Protein AF-A0A0C3C4D8-F1 (afdb_monomer_lite)

Structure (mmCIF, N/CA/C/O backbone):
data_AF-A0A0C3C4D8-F1
#
_entry.id   AF-A0A0C3C4D8-F1
#
loop_
_atom_site.group_PDB
_atom_site.id
_atom_site.type_symbol
_atom_site.label_atom_id
_atom_site.label_alt_id
_atom_site.label_comp_id
_atom_site.label_asym_id
_atom_site.label_entity_id
_atom_site.label_seq_id
_atom_site.pdbx_PDB_ins_code
_atom_site.Cartn_x
_atom_site.Cartn_y
_atom_site.Cartn_z
_atom_site.occupancy
_atom_site.B_iso_or_equiv
_atom_site.auth_seq_id
_atom_site.auth_comp_id
_atom_site.auth_asym_id
_atom_site.auth_atom_id
_atom_site.pdbx_PDB_model_num
ATOM 1 N N . MET A 1 1 ? 13.334 -15.746 9.406 1.00 32.16 1 MET A N 1
ATOM 2 C CA . MET A 1 1 ? 13.433 -14.354 9.894 1.00 32.16 1 MET A CA 1
ATOM 3 C C . MET A 1 1 ? 12.018 -13.848 10.089 1.00 32.16 1 MET A C 1
ATOM 5 O O . MET A 1 1 ? 11.292 -13.749 9.112 1.00 32.16 1 MET A O 1
ATOM 9 N N . ALA A 1 2 ? 11.580 -13.679 11.336 1.00 31.17 2 ALA A N 1
ATOM 10 C CA . ALA A 1 2 ? 10.235 -13.201 11.633 1.00 31.17 2 ALA A CA 1
ATOM 11 C C . ALA A 1 2 ? 10.184 -11.693 11.362 1.00 31.17 2 ALA A C 1
ATOM 13 O O . ALA A 1 2 ? 10.871 -10.933 12.042 1.00 31.17 2 ALA A O 1
ATOM 14 N N . ALA A 1 3 ? 9.411 -11.272 10.360 1.00 38.50 3 ALA A N 1
ATOM 15 C CA . ALA A 1 3 ? 9.064 -9.871 10.187 1.00 38.50 3 ALA A CA 1
ATOM 16 C C . ALA A 1 3 ? 8.219 -9.460 11.398 1.00 38.50 3 ALA A C 1
ATOM 18 O O . ALA A 1 3 ? 7.050 -9.826 11.530 1.00 38.50 3 ALA A O 1
ATOM 19 N N . HIS A 1 4 ? 8.855 -8.774 12.343 1.00 41.28 4 HIS A N 1
ATOM 20 C CA . HIS A 1 4 ? 8.170 -8.078 13.416 1.00 41.28 4 HIS A CA 1
ATOM 21 C C . HIS A 1 4 ? 7.403 -6.939 12.736 1.00 41.28 4 HIS A C 1
ATOM 23 O O . HIS A 1 4 ? 7.983 -5.900 12.437 1.00 41.28 4 HIS A O 1
ATOM 29 N N . LEU A 1 5 ? 6.124 -7.156 12.422 1.00 48.12 5 LEU A N 1
ATOM 30 C CA . LEU A 1 5 ? 5.237 -6.118 11.899 1.00 48.12 5 LEU A CA 1
ATOM 31 C C . LEU A 1 5 ? 5.068 -5.048 12.988 1.00 48.12 5 LEU A C 1
ATOM 33 O O . LEU A 1 5 ? 4.132 -5.083 13.785 1.00 48.12 5 LEU A O 1
ATOM 37 N N . GLN A 1 6 ? 6.012 -4.110 13.081 1.00 52.41 6 GLN A N 1
ATOM 38 C CA . GLN A 1 6 ? 5.871 -2.903 13.888 1.00 52.41 6 GLN A CA 1
ATOM 39 C C . GLN A 1 6 ? 4.880 -1.976 13.174 1.00 52.41 6 GLN A C 1
ATOM 41 O O . GLN A 1 6 ? 5.259 -0.969 12.585 1.00 52.41 6 GLN A O 1
ATOM 46 N N . MET A 1 7 ? 3.588 -2.310 13.245 1.00 53.47 7 MET A N 1
ATOM 47 C CA . MET A 1 7 ? 2.466 -1.597 12.612 1.00 53.47 7 MET A CA 1
ATOM 48 C C . MET A 1 7 ? 2.236 -0.157 13.117 1.00 53.47 7 MET A C 1
ATOM 50 O O . MET A 1 7 ? 1.184 0.432 12.877 1.00 53.47 7 MET A O 1
ATOM 54 N N . ASN A 1 8 ? 3.202 0.433 13.824 1.00 64.50 8 ASN A N 1
ATOM 55 C CA . ASN A 1 8 ? 3.107 1.789 14.354 1.00 64.50 8 ASN A CA 1
ATOM 56 C C . ASN A 1 8 ? 4.305 2.683 14.001 1.00 64.50 8 ASN A C 1
ATOM 58 O O . ASN A 1 8 ? 4.414 3.788 14.531 1.00 64.50 8 ASN A O 1
ATOM 62 N N . GLN A 1 9 ? 5.190 2.230 13.109 1.00 84.38 9 GLN A N 1
ATOM 63 C CA . GLN A 1 9 ? 6.221 3.099 12.551 1.00 84.38 9 GLN A CA 1
ATOM 64 C C . GLN A 1 9 ? 5.626 3.980 11.442 1.00 84.38 9 GLN A C 1
ATOM 66 O O . GLN A 1 9 ? 4.726 3.534 10.722 1.00 84.38 9 GLN A O 1
ATOM 71 N N . PRO A 1 10 ? 6.070 5.242 11.320 1.00 91.31 10 PRO A N 1
ATOM 72 C CA . PRO A 1 10 ? 5.735 6.060 10.164 1.00 91.31 10 PRO A CA 1
ATOM 73 C C . PRO A 1 10 ? 6.240 5.389 8.885 1.00 91.31 10 PRO A C 1
ATOM 75 O O . PRO A 1 10 ? 7.278 4.724 8.899 1.00 91.31 10 PRO A O 1
ATOM 78 N N . LEU A 1 11 ? 5.516 5.589 7.783 1.00 94.38 11 LEU A N 1
ATOM 79 C CA . LEU A 1 11 ? 5.973 5.129 6.476 1.00 94.38 11 LEU A CA 1
ATOM 80 C C . LEU A 1 11 ? 7.375 5.694 6.175 1.00 94.38 11 LEU A C 1
ATOM 82 O O . LEU A 1 11 ? 7.584 6.902 6.336 1.00 94.38 11 LEU A O 1
ATOM 86 N N . PRO A 1 12 ? 8.339 4.857 5.747 1.00 95.62 12 PRO A N 1
ATOM 87 C CA . PRO A 1 12 ? 9.644 5.344 5.320 1.00 95.62 12 PRO A CA 1
ATOM 88 C C . PRO A 1 12 ? 9.529 6.194 4.042 1.00 95.62 12 PRO A C 1
ATOM 90 O O . PRO A 1 12 ? 8.507 6.133 3.349 1.00 95.62 12 PRO A O 1
ATOM 93 N N . PRO A 1 13 ? 10.577 6.962 3.685 1.00 96.69 13 PRO A N 1
ATOM 94 C CA . PRO A 1 13 ? 10.644 7.645 2.396 1.00 96.69 13 PRO A CA 1
ATOM 95 C C . PRO A 1 13 ? 10.401 6.680 1.233 1.00 96.69 13 PRO A C 1
ATOM 97 O O . PRO A 1 13 ? 10.777 5.510 1.314 1.00 96.69 13 PRO A O 1
ATOM 100 N N . ASN A 1 14 ? 9.786 7.180 0.158 1.00 97.50 14 ASN A N 1
ATOM 101 C CA . ASN A 1 14 ? 9.398 6.362 -0.988 1.00 97.50 14 ASN A CA 1
ATOM 102 C C . ASN A 1 14 ? 10.612 5.609 -1.573 1.00 97.50 14 ASN A C 1
ATOM 104 O O . ASN A 1 14 ? 11.533 6.259 -2.075 1.00 97.50 14 ASN A O 1
ATOM 108 N N . PRO A 1 15 ? 10.636 4.263 -1.514 1.00 96.56 15 PRO A N 1
ATOM 109 C CA . PRO A 1 15 ? 11.774 3.479 -1.985 1.00 96.56 15 PRO A CA 1
ATOM 110 C C . PRO A 1 15 ? 11.747 3.243 -3.503 1.00 96.56 15 PRO A C 1
ATOM 112 O O . PRO A 1 15 ? 12.710 2.717 -4.060 1.00 96.56 15 PRO A O 1
ATOM 115 N N . TYR A 1 16 ? 10.647 3.583 -4.179 1.00 97.06 16 TYR A N 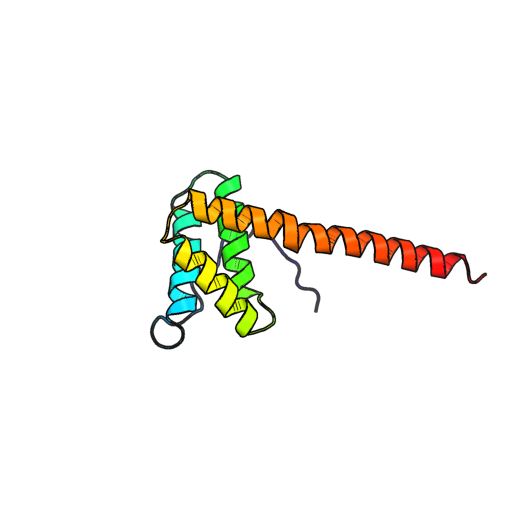1
ATOM 116 C CA . TYR A 1 16 ? 10.451 3.305 -5.596 1.00 97.06 16 TYR A CA 1
ATOM 117 C C . TYR A 1 16 ? 10.915 4.476 -6.460 1.00 97.06 16 TYR A C 1
ATOM 119 O O . TYR A 1 16 ? 10.721 5.644 -6.129 1.00 97.06 16 TYR A O 1
ATOM 127 N N . SER A 1 17 ? 11.510 4.164 -7.607 1.00 96.50 17 SER A N 1
ATOM 128 C CA . SER A 1 17 ? 11.947 5.168 -8.578 1.00 96.50 17 SER A CA 1
ATOM 129 C C . SER A 1 17 ? 10.778 5.645 -9.436 1.00 96.50 17 SER A C 1
ATOM 131 O O . SER A 1 17 ? 10.070 4.834 -10.035 1.00 96.50 17 SER A O 1
ATOM 133 N N . ALA A 1 18 ? 10.645 6.965 -9.575 1.00 95.81 18 ALA A N 1
ATOM 134 C CA . ALA A 1 18 ? 9.665 7.598 -10.457 1.00 95.81 18 ALA A CA 1
ATOM 135 C C . ALA A 1 18 ? 9.921 7.335 -11.957 1.00 95.81 18 ALA A C 1
ATOM 137 O O . ALA A 1 18 ? 9.084 7.667 -12.788 1.00 95.81 18 ALA A O 1
ATOM 138 N N . VAL A 1 19 ? 11.071 6.753 -12.322 1.00 95.06 19 VAL A N 1
ATOM 139 C CA . VAL A 1 19 ? 11.422 6.449 -13.719 1.00 95.06 19 VAL A CA 1
ATOM 140 C C . VAL A 1 19 ? 11.193 4.975 -14.042 1.00 95.06 19 VAL A C 1
ATOM 142 O O . VAL A 1 19 ? 10.631 4.652 -15.082 1.00 95.06 19 VAL A O 1
ATOM 145 N N . THR A 1 20 ? 11.625 4.068 -13.162 1.00 94.38 20 THR A N 1
ATOM 146 C CA . THR A 1 20 ? 11.590 2.619 -13.436 1.00 94.38 20 THR A CA 1
ATOM 147 C C . THR A 1 20 ? 10.357 1.927 -12.870 1.00 94.38 20 THR A C 1
ATOM 149 O O . THR A 1 20 ? 9.978 0.870 -13.361 1.00 94.38 20 THR A O 1
ATOM 152 N N . ASN A 1 21 ? 9.732 2.496 -11.836 1.00 93.88 21 ASN A N 1
ATOM 153 C CA . ASN A 1 21 ? 8.615 1.895 -11.107 1.00 93.88 21 ASN A CA 1
ATOM 154 C C . ASN A 1 21 ? 7.524 2.942 -10.855 1.00 93.88 21 ASN A C 1
ATOM 156 O O . ASN A 1 21 ? 7.076 3.111 -9.723 1.00 93.88 21 ASN A O 1
ATOM 160 N N . LEU A 1 22 ? 7.127 3.658 -11.911 1.00 96.62 22 LEU A N 1
ATOM 161 C CA . LEU A 1 22 ? 6.240 4.820 -11.826 1.00 96.62 22 LEU A CA 1
ATOM 162 C C . LEU A 1 22 ? 4.940 4.532 -11.058 1.00 96.62 22 LEU A C 1
ATOM 164 O O . LEU A 1 22 ? 4.560 5.308 -10.190 1.00 96.62 22 LEU A O 1
ATOM 168 N N . GLU A 1 23 ? 4.281 3.405 -11.327 1.00 97.06 23 GLU A N 1
ATOM 169 C CA . GLU A 1 23 ? 3.015 3.042 -10.671 1.00 97.06 23 GLU A CA 1
ATOM 170 C C . GLU A 1 23 ? 3.188 2.819 -9.166 1.00 97.06 23 GLU A C 1
ATOM 172 O O . GLU A 1 23 ? 2.441 3.374 -8.362 1.00 97.06 23 GLU A O 1
ATOM 177 N N . TRP A 1 24 ? 4.214 2.063 -8.767 1.00 98.19 24 TRP A N 1
ATOM 178 C CA . TRP A 1 24 ? 4.494 1.806 -7.352 1.00 98.19 24 TRP A CA 1
ATOM 179 C C . TRP A 1 24 ? 4.960 3.064 -6.635 1.00 98.19 24 TRP A C 1
ATOM 181 O O . TRP A 1 24 ? 4.572 3.302 -5.494 1.00 98.19 24 TRP A O 1
ATOM 191 N N . HIS A 1 25 ? 5.755 3.890 -7.318 1.00 98.44 25 HIS A N 1
ATOM 192 C CA . HIS A 1 25 ? 6.151 5.196 -6.822 1.00 98.44 25 HIS A CA 1
ATOM 193 C C . HIS A 1 25 ? 4.919 6.054 -6.535 1.00 98.44 25 HIS A C 1
ATOM 195 O O . HIS A 1 25 ? 4.772 6.532 -5.415 1.00 98.44 25 HIS A O 1
ATOM 201 N N . ASN A 1 26 ? 4.012 6.199 -7.499 1.00 98.25 26 ASN A N 1
ATOM 202 C CA . ASN A 1 26 ? 2.828 7.042 -7.355 1.00 98.25 26 ASN A CA 1
ATOM 203 C C . ASN A 1 26 ? 1.880 6.522 -6.268 1.00 98.25 26 ASN A C 1
ATOM 205 O O . ASN A 1 26 ? 1.444 7.299 -5.423 1.00 98.25 26 ASN A O 1
ATOM 209 N N . ALA A 1 27 ? 1.608 5.214 -6.238 1.00 98.56 27 ALA A N 1
ATOM 210 C CA . ALA A 1 27 ? 0.745 4.612 -5.224 1.00 98.56 27 ALA A CA 1
ATOM 211 C C . ALA A 1 27 ? 1.312 4.794 -3.807 1.00 98.56 27 ALA A C 1
ATOM 213 O O . ALA A 1 27 ? 0.588 5.153 -2.876 1.00 98.56 27 ALA A O 1
ATOM 214 N N . TYR A 1 28 ? 2.623 4.593 -3.642 1.00 98.44 28 TYR A N 1
ATOM 215 C CA . TYR A 1 28 ? 3.283 4.796 -2.358 1.00 98.44 28 TYR A CA 1
ATOM 216 C C . TYR A 1 28 ? 3.291 6.274 -1.944 1.00 98.44 28 TYR A C 1
ATOM 218 O O . TYR A 1 28 ? 3.039 6.583 -0.780 1.00 98.44 28 TYR A O 1
ATOM 226 N N . SER A 1 29 ? 3.514 7.195 -2.886 1.00 98.25 29 SER A N 1
ATOM 227 C CA . SER A 1 29 ? 3.411 8.636 -2.631 1.00 98.25 29 SER A CA 1
ATOM 228 C C . SER A 1 29 ? 2.000 9.028 -2.183 1.00 98.25 29 SER A C 1
ATOM 230 O O . SER A 1 29 ? 1.876 9.707 -1.172 1.00 98.25 29 SER A O 1
ATOM 232 N N . CYS A 1 30 ? 0.938 8.491 -2.802 1.00 98.06 30 CYS A N 1
ATOM 233 C CA . CYS A 1 30 ? -0.432 8.698 -2.314 1.00 98.06 30 CYS A CA 1
ATOM 234 C C . CYS A 1 30 ? -0.618 8.245 -0.857 1.00 98.06 30 CYS A C 1
ATOM 236 O O . CYS A 1 30 ? -1.334 8.891 -0.097 1.00 98.06 30 CYS A O 1
ATOM 238 N N . CYS A 1 31 ? 0.027 7.150 -0.444 1.00 97.88 31 CYS A N 1
ATOM 239 C CA . CYS A 1 31 ? -0.034 6.689 0.945 1.00 97.88 31 CYS A CA 1
ATOM 240 C C . CYS A 1 31 ? 0.725 7.624 1.901 1.00 97.88 31 CYS A C 1
ATOM 242 O O . CYS A 1 31 ? 0.272 7.842 3.025 1.00 97.88 31 CYS A O 1
ATOM 244 N N . LEU A 1 32 ? 1.863 8.181 1.470 1.00 97.75 32 LEU A N 1
ATOM 245 C CA . LEU A 1 32 ? 2.608 9.185 2.236 1.00 97.75 32 LEU A CA 1
ATOM 246 C C . LEU A 1 32 ? 1.800 10.470 2.406 1.00 97.75 32 LEU A C 1
ATOM 248 O O . LEU A 1 32 ? 1.689 10.965 3.526 1.00 97.75 32 LEU A O 1
ATOM 252 N N . ASP A 1 33 ? 1.216 10.977 1.323 1.00 97.25 33 ASP A N 1
ATOM 253 C CA . ASP A 1 33 ? 0.396 12.187 1.342 1.00 97.25 33 ASP A CA 1
ATOM 254 C C . ASP A 1 33 ? -0.808 11.983 2.266 1.00 97.25 33 ASP A C 1
ATOM 256 O O . ASP A 1 33 ? -1.000 12.745 3.212 1.00 97.25 33 ASP A O 1
ATOM 260 N N . PHE A 1 34 ? -1.517 10.857 2.122 1.00 95.81 34 PHE A N 1
ATOM 261 C CA . PHE A 1 34 ? -2.632 10.507 3.001 1.00 95.81 34 PHE A CA 1
ATOM 262 C C . PHE A 1 34 ? -2.226 10.406 4.483 1.00 95.81 34 PHE A C 1
ATOM 264 O O . PHE A 1 34 ? -2.992 10.809 5.357 1.00 95.81 34 PHE A O 1
ATOM 271 N N . GLN A 1 35 ? -1.020 9.911 4.793 1.00 95.81 35 GLN A N 1
ATOM 272 C CA . GLN A 1 35 ? -0.495 9.893 6.165 1.00 95.81 35 GLN A CA 1
ATOM 273 C C . GLN A 1 35 ? -0.209 11.309 6.692 1.00 95.81 35 GLN A C 1
ATOM 275 O O . GLN A 1 35 ? -0.434 11.574 7.871 1.00 95.81 35 GLN A O 1
ATOM 280 N N . ASN A 1 36 ? 0.334 12.188 5.849 1.00 95.00 36 ASN A N 1
ATOM 281 C CA . ASN A 1 36 ? 0.838 13.502 6.249 1.00 95.00 36 ASN A CA 1
ATOM 282 C C . ASN A 1 36 ? -0.256 14.578 6.299 1.00 95.00 36 ASN A C 1
ATOM 284 O O . ASN A 1 36 ? -0.135 15.538 7.058 1.00 95.00 36 ASN A O 1
ATOM 288 N N . GLU A 1 37 ? -1.319 14.423 5.514 1.00 94.00 37 GLU A N 1
ATOM 289 C CA . GLU A 1 37 ? -2.441 15.366 5.448 1.00 94.00 37 GLU A CA 1
ATOM 290 C C . GLU A 1 37 ? -3.437 15.208 6.605 1.00 94.00 37 GLU A C 1
ATOM 292 O O . GLU A 1 37 ? -4.284 16.075 6.824 1.00 94.00 37 GLU A O 1
ATOM 297 N N . THR A 1 38 ? -3.340 14.123 7.376 1.00 90.56 38 THR A N 1
ATOM 298 C CA . THR A 1 38 ? -4.265 13.825 8.471 1.00 90.56 38 THR A CA 1
ATOM 299 C C . THR A 1 38 ? -3.610 13.856 9.848 1.00 90.56 38 THR A C 1
ATOM 301 O O . THR A 1 38 ? -2.484 13.413 10.056 1.00 90.56 38 THR A O 1
ATOM 304 N N . THR A 1 39 ? -4.367 14.330 10.837 1.00 91.88 39 THR A N 1
ATOM 305 C CA . THR A 1 39 ? -4.028 14.241 12.266 1.00 91.88 39 THR A CA 1
ATOM 306 C C . THR A 1 39 ? -4.755 13.094 12.971 1.00 91.88 39 THR A C 1
ATOM 308 O O . THR A 1 39 ? -4.476 12.794 14.134 1.00 91.88 39 THR A O 1
ATOM 311 N N . SER A 1 40 ? -5.690 12.426 12.286 1.00 94.25 40 SER A N 1
ATOM 312 C CA . SER A 1 40 ? -6.450 11.314 12.847 1.00 94.25 40 SER A CA 1
ATOM 313 C C . SER A 1 40 ? -5.574 10.073 12.929 1.00 94.25 40 SER A C 1
ATOM 315 O O . SER A 1 40 ? -5.188 9.504 11.910 1.00 94.25 40 SER A O 1
ATOM 317 N N . VAL A 1 41 ? -5.326 9.588 14.149 1.00 92.31 41 VAL A N 1
ATOM 318 C CA . VAL A 1 41 ? -4.556 8.354 14.393 1.00 92.31 41 VAL A CA 1
ATOM 319 C C . VAL A 1 41 ? -5.105 7.188 13.569 1.00 92.31 41 VAL A C 1
ATOM 321 O O . VAL A 1 41 ? -4.345 6.418 12.992 1.00 92.31 41 VAL A O 1
ATOM 324 N N . ALA A 1 42 ? -6.429 7.089 13.451 1.00 92.19 42 ALA A N 1
ATOM 325 C CA . ALA A 1 42 ? -7.074 6.027 12.695 1.00 92.19 42 ALA A CA 1
ATOM 326 C C . ALA A 1 42 ? -6.815 6.127 11.178 1.00 92.19 42 ALA A C 1
ATOM 328 O O . ALA A 1 42 ? -6.698 5.088 10.523 1.00 92.19 42 ALA A O 1
ATOM 329 N N . GLN A 1 43 ? -6.720 7.346 10.629 1.00 93.50 43 GLN A N 1
ATOM 330 C CA . GLN A 1 43 ? -6.391 7.575 9.215 1.00 93.50 43 GLN A CA 1
ATOM 331 C C . GLN A 1 43 ? -4.903 7.304 8.978 1.00 93.50 43 GLN A C 1
ATOM 333 O O . GLN A 1 43 ? -4.563 6.561 8.061 1.00 93.50 43 GLN A O 1
ATOM 338 N N . ILE A 1 44 ? -4.036 7.777 9.881 1.00 95.00 44 ILE A N 1
ATOM 339 C CA . ILE A 1 44 ? -2.593 7.494 9.872 1.00 95.00 44 ILE A CA 1
ATOM 340 C C . ILE A 1 44 ? -2.336 5.981 9.845 1.00 95.00 44 ILE A C 1
ATOM 342 O O . ILE A 1 44 ? -1.546 5.502 9.035 1.00 95.00 44 ILE A O 1
ATOM 346 N N . THR A 1 45 ? -3.011 5.199 10.696 1.00 93.62 45 THR A N 1
ATOM 347 C CA . THR A 1 45 ? -2.858 3.735 10.710 1.00 93.62 45 THR A CA 1
ATOM 348 C C . THR A 1 45 ? -3.239 3.103 9.372 1.00 93.62 45 THR A C 1
ATOM 350 O O . THR A 1 45 ? -2.551 2.198 8.911 1.00 93.62 45 THR A O 1
ATOM 353 N N . ARG A 1 46 ? -4.304 3.578 8.722 1.00 95.25 46 ARG A N 1
ATOM 354 C CA . ARG A 1 46 ? -4.767 3.052 7.429 1.00 95.25 46 ARG A CA 1
ATOM 355 C C . ARG A 1 46 ? -3.833 3.417 6.284 1.00 95.25 46 ARG A C 1
ATOM 357 O O . ARG A 1 46 ? -3.494 2.542 5.493 1.00 95.25 46 ARG A O 1
ATOM 364 N N . ALA A 1 47 ? -3.335 4.650 6.261 1.00 96.00 47 ALA A N 1
ATOM 365 C CA . ALA A 1 47 ? -2.289 5.066 5.332 1.00 96.00 47 ALA A CA 1
ATOM 366 C C . ALA A 1 47 ? -1.046 4.168 5.459 1.00 96.00 47 ALA A C 1
ATOM 368 O O . ALA A 1 47 ? -0.537 3.652 4.464 1.00 96.00 47 ALA A O 1
ATOM 369 N N . ARG A 1 48 ? -0.614 3.893 6.699 1.00 95.50 48 ARG A N 1
ATOM 370 C CA . ARG A 1 48 ? 0.500 2.975 6.978 1.00 95.50 48 ARG A CA 1
ATOM 371 C C . ARG A 1 48 ? 0.224 1.560 6.498 1.00 95.50 48 ARG A C 1
ATOM 373 O O . ARG A 1 48 ? 1.103 0.963 5.889 1.00 95.50 48 ARG A O 1
ATOM 380 N N . VAL A 1 49 ? -0.971 1.023 6.750 1.00 95.12 49 VAL A N 1
ATOM 381 C CA . VAL A 1 49 ? -1.348 -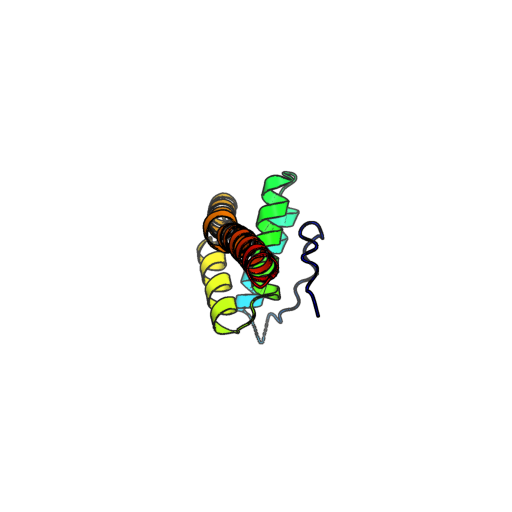0.315 6.271 1.00 95.12 49 VAL A CA 1
ATOM 382 C C . VAL A 1 49 ? -1.196 -0.401 4.756 1.00 95.12 49 VAL A C 1
ATOM 384 O O . VAL A 1 49 ? -0.526 -1.312 4.280 1.00 95.12 49 VAL A O 1
ATOM 387 N N . LEU A 1 50 ? -1.746 0.557 4.006 1.00 96.81 50 LEU A N 1
ATOM 388 C CA . LEU A 1 50 ? -1.632 0.569 2.546 1.00 96.81 50 LEU A CA 1
ATOM 389 C C . LEU A 1 50 ? -0.172 0.650 2.084 1.00 96.81 50 LEU A C 1
ATOM 391 O O . LEU A 1 50 ? 0.255 -0.168 1.273 1.00 96.81 50 LEU A O 1
ATOM 395 N N . GLY A 1 51 ? 0.624 1.565 2.644 1.00 97.19 51 GLY A N 1
ATOM 396 C CA . GLY A 1 51 ? 2.032 1.699 2.261 1.00 97.19 51 GLY A CA 1
ATOM 397 C C . GLY A 1 51 ? 2.869 0.453 2.586 1.00 97.19 51 GLY A C 1
ATOM 398 O O . GLY A 1 51 ? 3.679 0.023 1.764 1.00 97.19 51 GLY A O 1
ATOM 399 N N . TYR A 1 52 ? 2.638 -0.188 3.736 1.00 95.94 52 TYR A N 1
ATOM 400 C CA . TYR A 1 52 ? 3.325 -1.435 4.084 1.00 95.94 52 TYR A CA 1
ATOM 401 C C . TYR A 1 52 ? 2.849 -2.633 3.262 1.00 95.94 52 TYR A C 1
ATOM 403 O O . TYR A 1 52 ? 3.667 -3.498 2.972 1.00 95.94 52 TYR A O 1
ATOM 411 N N . LEU A 1 53 ? 1.586 -2.685 2.823 1.00 94.81 53 LEU A N 1
ATOM 412 C CA . LEU A 1 53 ? 1.140 -3.717 1.879 1.00 94.81 53 LEU A CA 1
ATOM 413 C C . LEU A 1 53 ? 1.921 -3.651 0.561 1.00 94.81 53 LEU A C 1
ATOM 415 O O . LEU A 1 53 ? 2.227 -4.695 -0.004 1.00 94.81 53 LEU A O 1
ATOM 419 N N . ILE A 1 54 ? 2.295 -2.453 0.099 1.00 96.88 54 ILE A N 1
ATOM 420 C CA . ILE A 1 54 ? 3.140 -2.293 -1.092 1.00 96.88 54 ILE A CA 1
ATOM 421 C C . ILE A 1 54 ? 4.570 -2.800 -0.816 1.00 96.88 54 ILE A C 1
ATOM 423 O O . ILE A 1 54 ? 5.110 -3.591 -1.598 1.00 96.88 54 ILE A O 1
ATOM 427 N N . ILE A 1 55 ? 5.183 -2.368 0.295 1.00 96.12 55 ILE A N 1
ATOM 428 C CA . ILE A 1 55 ? 6.569 -2.730 0.654 1.00 96.12 55 ILE A CA 1
ATOM 429 C C . ILE A 1 55 ? 6.705 -4.238 0.878 1.00 96.12 55 ILE A C 1
ATOM 431 O O . ILE A 1 55 ? 7.573 -4.881 0.287 1.00 96.12 55 ILE A O 1
ATOM 435 N N . GLU A 1 56 ? 5.833 -4.796 1.712 1.00 93.00 56 GLU A N 1
ATOM 436 C CA . GLU A 1 56 ? 5.923 -6.164 2.225 1.00 93.00 56 GLU A CA 1
ATOM 437 C C . GLU A 1 56 ? 5.227 -7.189 1.319 1.00 93.00 56 GLU A C 1
ATOM 439 O O . GLU A 1 56 ? 5.203 -8.380 1.636 1.00 93.00 56 GLU A O 1
ATOM 444 N N . ALA A 1 57 ? 4.659 -6.758 0.185 1.00 93.31 57 ALA A N 1
ATOM 445 C CA . ALA A 1 57 ? 4.088 -7.670 -0.797 1.00 93.31 57 ALA A CA 1
ATOM 446 C C . ALA A 1 57 ? 5.132 -8.736 -1.198 1.00 93.31 57 ALA A C 1
ATOM 448 O O . ALA A 1 57 ? 6.194 -8.382 -1.728 1.00 93.31 57 ALA A O 1
ATOM 449 N N . PRO A 1 58 ? 4.842 -10.036 -0.986 1.00 91.62 58 PRO A N 1
ATOM 450 C CA . PRO A 1 58 ? 5.826 -11.106 -1.161 1.00 91.62 58 PRO A CA 1
ATOM 451 C C . PRO A 1 58 ? 6.130 -11.400 -2.632 1.00 91.62 58 PRO A C 1
ATOM 453 O O . PRO A 1 58 ? 7.168 -11.977 -2.945 1.00 91.62 58 PRO A O 1
ATOM 456 N N . ILE A 1 59 ? 5.220 -11.016 -3.530 1.00 94.31 59 ILE A N 1
ATOM 457 C CA . ILE A 1 59 ? 5.334 -11.207 -4.974 1.00 94.31 59 ILE A CA 1
ATOM 458 C C . ILE A 1 59 ? 4.999 -9.910 -5.709 1.00 94.31 59 ILE A C 1
ATOM 460 O O . ILE A 1 59 ? 4.255 -9.061 -5.209 1.00 94.31 59 ILE A O 1
ATOM 464 N N . GLN A 1 60 ? 5.559 -9.765 -6.907 1.00 95.50 60 GLN A N 1
ATOM 465 C CA . GLN A 1 60 ? 5.469 -8.543 -7.697 1.00 95.50 60 GLN A CA 1
ATOM 466 C C . GLN A 1 60 ? 4.039 -8.265 -8.173 1.00 95.50 60 GLN A C 1
ATOM 468 O O . GLN A 1 60 ? 3.581 -7.129 -8.118 1.00 95.50 60 GLN A O 1
ATOM 473 N N . GLU A 1 61 ? 3.323 -9.304 -8.584 1.00 95.88 61 GLU A N 1
ATOM 474 C CA . GLU A 1 61 ? 1.957 -9.230 -9.095 1.00 95.88 61 GLU A CA 1
ATOM 475 C C . GLU A 1 61 ? 0.995 -8.728 -8.015 1.00 95.88 61 GLU A C 1
ATOM 477 O O . GLU A 1 61 ? 0.176 -7.846 -8.265 1.00 95.88 61 GLU A O 1
ATOM 482 N N . GLY A 1 62 ? 1.146 -9.237 -6.789 1.00 94.62 62 GLY A N 1
ATOM 483 C CA . GLY A 1 62 ? 0.376 -8.779 -5.634 1.00 94.62 62 GLY A CA 1
ATOM 484 C C . GLY A 1 62 ? 0.653 -7.313 -5.303 1.00 94.62 62 GLY A C 1
ATOM 485 O O . GLY A 1 62 ? -0.281 -6.560 -5.040 1.00 94.62 62 GLY A O 1
ATOM 486 N N . ARG A 1 63 ? 1.920 -6.880 -5.389 1.00 96.94 63 ARG A N 1
ATOM 487 C CA . ARG A 1 63 ? 2.285 -5.467 -5.217 1.00 96.94 63 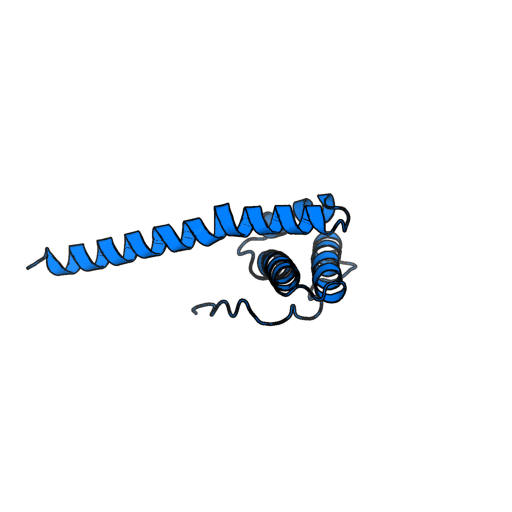ARG A CA 1
ATOM 488 C C . ARG A 1 63 ? 1.610 -4.586 -6.260 1.00 96.94 63 ARG A C 1
ATOM 490 O O . ARG A 1 63 ? 1.005 -3.584 -5.898 1.00 96.94 63 ARG A O 1
ATOM 497 N N . THR A 1 64 ? 1.709 -4.960 -7.535 1.00 97.75 64 THR A N 1
ATOM 498 C CA . THR A 1 64 ? 1.089 -4.211 -8.634 1.00 97.75 64 THR A CA 1
ATOM 499 C C . THR A 1 64 ? -0.419 -4.106 -8.442 1.00 97.75 64 THR A C 1
ATOM 501 O O . THR A 1 64 ? -0.952 -3.008 -8.533 1.00 97.75 64 THR A O 1
ATOM 504 N N . TYR A 1 65 ? -1.091 -5.196 -8.060 1.00 97.19 65 TYR A N 1
ATOM 505 C CA . TYR A 1 65 ? -2.528 -5.167 -7.788 1.00 97.19 65 TYR A CA 1
ATOM 506 C C . TYR A 1 65 ? -2.902 -4.175 -6.675 1.00 97.19 65 TYR A C 1
ATOM 508 O O . TYR A 1 65 ? -3.825 -3.380 -6.833 1.00 97.19 65 TYR A O 1
ATOM 516 N N . VAL A 1 66 ? -2.169 -4.181 -5.555 1.00 97.12 66 VAL A N 1
ATOM 517 C CA . VAL A 1 66 ? -2.401 -3.227 -4.456 1.00 97.12 66 VAL A CA 1
ATOM 518 C C . VAL A 1 66 ? -2.178 -1.786 -4.926 1.00 97.12 66 VAL A C 1
ATOM 520 O O . VAL A 1 66 ? -2.989 -0.913 -4.618 1.00 97.12 66 VAL A O 1
ATOM 523 N N . CYS A 1 67 ? -1.111 -1.532 -5.689 1.00 98.31 67 CYS A N 1
ATOM 524 C CA . CYS A 1 67 ? -0.827 -0.212 -6.251 1.00 98.31 67 CYS A CA 1
ATOM 525 C C . CYS A 1 67 ? -1.953 0.274 -7.171 1.00 98.31 67 CYS A C 1
ATOM 527 O O . CYS A 1 67 ? -2.388 1.415 -7.033 1.00 98.31 67 CYS A O 1
ATOM 529 N N . ASP A 1 68 ? -2.461 -0.583 -8.056 1.00 98.25 68 ASP A N 1
ATOM 530 C CA . ASP A 1 68 ? -3.560 -0.244 -8.964 1.00 98.25 68 ASP A CA 1
ATOM 531 C C . ASP A 1 68 ? -4.832 0.142 -8.203 1.00 98.25 68 ASP A C 1
ATOM 533 O O . ASP A 1 68 ? -5.470 1.145 -8.527 1.00 98.25 68 ASP A O 1
ATOM 537 N N . GLU A 1 69 ? -5.189 -0.613 -7.161 1.00 98.12 69 GLU A N 1
ATOM 538 C CA . GLU A 1 69 ? -6.347 -0.306 -6.316 1.00 98.12 69 GLU A CA 1
ATOM 539 C C . GLU A 1 69 ? -6.191 1.044 -5.602 1.00 98.12 69 GLU A C 1
ATOM 541 O O . GLU A 1 69 ? -7.127 1.843 -5.576 1.00 98.12 69 GLU A O 1
ATOM 546 N N . ILE A 1 70 ? -4.994 1.348 -5.092 1.00 98.50 70 ILE A N 1
ATOM 547 C CA . ILE A 1 70 ? -4.690 2.643 -4.465 1.00 98.50 70 ILE A CA 1
ATOM 548 C C . ILE A 1 70 ? -4.804 3.782 -5.483 1.00 98.50 70 ILE A C 1
ATOM 550 O O . ILE A 1 70 ? -5.405 4.819 -5.196 1.00 98.50 70 ILE A O 1
ATOM 554 N N . LEU A 1 71 ? -4.273 3.599 -6.693 1.00 98.44 71 LEU A N 1
ATOM 555 C CA . LEU A 1 71 ? -4.346 4.611 -7.748 1.00 98.44 71 LEU A CA 1
ATOM 556 C C . LEU A 1 71 ? -5.790 4.847 -8.219 1.00 98.44 71 LEU A C 1
ATOM 558 O O . LEU A 1 71 ? -6.157 5.987 -8.508 1.00 98.44 71 LEU A O 1
ATOM 562 N N . ARG A 1 72 ? -6.654 3.822 -8.211 1.00 98.25 72 ARG A N 1
ATOM 563 C CA . ARG A 1 72 ? -8.099 3.957 -8.495 1.00 98.25 72 ARG A C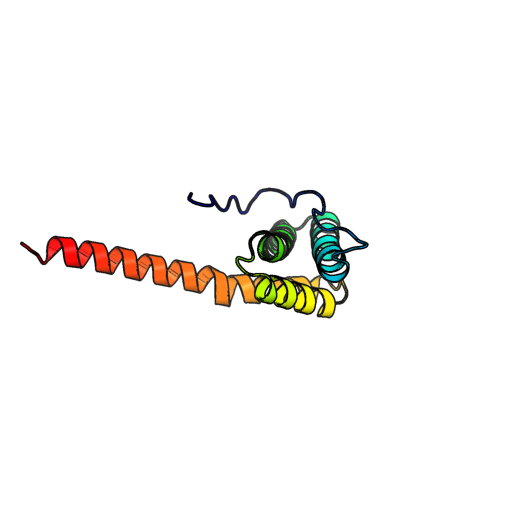A 1
ATOM 564 C C . ARG A 1 72 ? -8.838 4.818 -7.469 1.00 98.25 72 ARG A C 1
ATOM 566 O O . ARG A 1 72 ? -9.874 5.403 -7.799 1.00 98.25 72 ARG A O 1
ATOM 573 N N . CYS A 1 73 ? -8.314 4.954 -6.250 1.00 97.56 73 CYS A N 1
ATOM 574 C CA . CYS A 1 73 ? -8.846 5.900 -5.270 1.00 97.56 73 CYS A CA 1
ATOM 575 C C . CYS A 1 73 ? -8.595 7.365 -5.672 1.00 97.56 73 CYS A C 1
ATOM 577 O O . CYS A 1 73 ? -9.278 8.247 -5.154 1.00 97.56 73 CYS A O 1
ATOM 579 N N . ASN A 1 74 ? -7.674 7.632 -6.609 1.00 96.12 74 ASN A N 1
ATOM 580 C CA . ASN A 1 74 ? -7.359 8.960 -7.147 1.00 96.12 74 ASN A CA 1
ATOM 581 C C . ASN A 1 74 ? -7.063 10.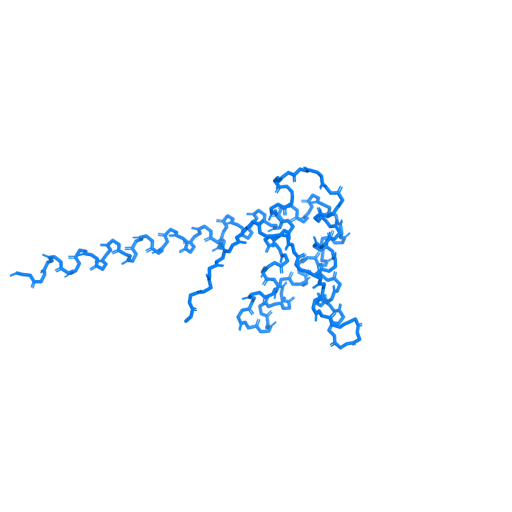001 -6.048 1.00 96.12 74 ASN A C 1
ATOM 583 O O . ASN A 1 74 ? -7.592 11.112 -6.073 1.00 96.12 74 ASN A O 1
ATOM 587 N N . GLY A 1 75 ? -6.291 9.599 -5.032 1.00 93.38 75 GLY A N 1
ATOM 588 C CA . GLY A 1 75 ? -5.931 10.448 -3.890 1.00 93.38 75 GLY A CA 1
ATOM 589 C C . GLY A 1 75 ? -7.091 10.817 -2.955 1.00 93.38 75 GLY A C 1
ATOM 590 O O . GLY A 1 75 ? -6.911 11.624 -2.053 1.00 93.38 75 GLY A O 1
ATOM 591 N N . ASN A 1 76 ? -8.291 10.259 -3.141 1.00 96.56 76 ASN A N 1
ATOM 592 C CA . ASN A 1 76 ? -9.420 10.539 -2.261 1.00 96.56 76 ASN A CA 1
ATOM 593 C C . ASN A 1 76 ? -9.270 9.791 -0.923 1.00 96.56 76 ASN A C 1
ATOM 595 O O . ASN A 1 76 ? -9.317 8.560 -0.884 1.00 96.56 76 ASN A O 1
ATOM 599 N N . SER A 1 77 ? -9.145 10.547 0.167 1.00 95.31 77 SER A N 1
ATOM 600 C CA . SER A 1 77 ? -8.940 10.034 1.527 1.00 95.31 77 SER A CA 1
ATOM 601 C C . SER A 1 77 ? -10.021 9.067 2.016 1.00 95.31 77 SER A C 1
ATOM 603 O O . SER A 1 77 ? -9.692 8.091 2.690 1.00 95.31 77 SER A O 1
ATOM 605 N N . ASP A 1 78 ? -11.292 9.284 1.663 1.00 95.69 78 ASP A N 1
ATOM 606 C CA . ASP A 1 78 ? -12.391 8.402 2.083 1.00 95.69 78 ASP A CA 1
ATOM 607 C C . ASP A 1 78 ? -12.309 7.050 1.363 1.00 95.69 78 ASP A C 1
ATOM 609 O O . ASP A 1 78 ? -12.413 5.996 1.987 1.00 95.69 78 ASP A O 1
ATOM 613 N N . LYS A 1 79 ? -12.004 7.056 0.061 1.00 97.81 79 LYS A N 1
ATOM 614 C CA . LYS A 1 79 ? -11.784 5.818 -0.702 1.00 97.81 79 LYS A CA 1
ATOM 615 C C . LYS A 1 79 ? -10.549 5.057 -0.227 1.00 97.81 79 LYS A C 1
ATOM 617 O O . LYS A 1 79 ? -10.582 3.833 -0.137 1.00 97.81 79 LYS A O 1
ATOM 622 N N . LEU A 1 80 ? -9.464 5.768 0.085 1.00 97.38 80 LEU A N 1
ATOM 623 C CA . LEU A 1 80 ? -8.254 5.163 0.649 1.00 97.38 80 LEU A CA 1
ATOM 624 C C . LEU A 1 80 ? -8.535 4.550 2.024 1.00 97.38 80 LEU A C 1
ATOM 626 O O . LEU A 1 80 ? -8.050 3.460 2.329 1.00 97.38 80 LEU A O 1
ATOM 630 N N . TRP A 1 81 ? -9.352 5.214 2.843 1.00 96.94 81 TRP A N 1
ATOM 631 C CA . TRP A 1 81 ? -9.815 4.662 4.110 1.00 96.94 81 TRP A CA 1
ATOM 632 C C . TRP A 1 81 ? -10.595 3.363 3.912 1.00 96.94 81 TRP A C 1
ATOM 634 O O . TRP A 1 81 ? -10.268 2.369 4.557 1.00 96.94 81 TRP A O 1
ATOM 644 N N . GLU A 1 82 ? -11.603 3.363 3.038 1.00 97.38 82 GLU A N 1
ATOM 645 C CA . GLU A 1 82 ? -12.436 2.188 2.758 1.00 97.38 82 GLU A CA 1
ATOM 646 C C . GLU A 1 82 ? -11.600 1.016 2.237 1.00 97.38 82 GLU A C 1
ATOM 648 O O . GLU A 1 82 ? -11.738 -0.109 2.721 1.00 97.38 82 GLU A O 1
ATOM 653 N N . LEU A 1 83 ? -10.674 1.286 1.313 1.00 97.75 83 LEU A N 1
ATOM 654 C CA . LEU A 1 83 ? -9.757 0.282 0.782 1.00 97.75 83 LEU A CA 1
ATOM 655 C C . LEU A 1 83 ? -8.887 -0.324 1.891 1.00 97.75 83 LEU A C 1
ATOM 657 O O . LEU A 1 83 ? -8.762 -1.545 1.998 1.00 97.75 83 LEU A O 1
ATOM 661 N N . ALA A 1 84 ? -8.300 0.516 2.747 1.00 96.19 84 ALA A N 1
ATOM 662 C CA . ALA A 1 84 ? -7.500 0.049 3.872 1.00 96.19 84 ALA A CA 1
ATOM 663 C C . ALA A 1 84 ? -8.332 -0.787 4.855 1.00 96.19 84 ALA A C 1
ATOM 665 O O . ALA A 1 84 ? -7.863 -1.815 5.341 1.00 96.19 84 ALA A O 1
ATOM 666 N N . ASP A 1 85 ? -9.566 -0.369 5.140 1.00 94.56 85 ASP A N 1
ATOM 667 C CA . ASP A 1 85 ? -10.462 -1.081 6.049 1.00 94.56 85 ASP A CA 1
ATOM 668 C C . ASP A 1 85 ? -10.856 -2.459 5.494 1.00 94.56 85 ASP A C 1
ATOM 670 O O . ASP A 1 85 ? -10.874 -3.439 6.243 1.00 94.56 85 ASP A O 1
ATOM 674 N N . LEU 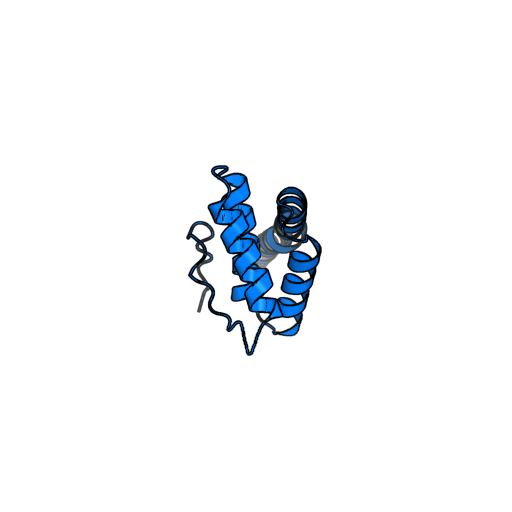A 1 86 ? -11.044 -2.567 4.172 1.00 94.62 86 LEU A N 1
ATOM 675 C CA . LEU A 1 86 ? -11.237 -3.838 3.473 1.00 94.62 86 LEU A CA 1
ATOM 676 C C . LEU A 1 86 ? -10.028 -4.763 3.663 1.00 94.62 86 LEU A C 1
ATOM 678 O O . LEU A 1 86 ? -10.200 -5.907 4.090 1.00 94.62 86 LEU A O 1
ATOM 682 N N . TYR A 1 87 ? -8.806 -4.280 3.410 1.00 93.00 87 TYR A N 1
ATOM 683 C CA . TYR A 1 87 ? -7.583 -5.071 3.603 1.00 93.00 87 TYR A CA 1
ATOM 684 C C . TYR A 1 87 ? -7.410 -5.526 5.059 1.00 93.00 87 TYR A C 1
ATOM 686 O O . TYR A 1 87 ? -7.112 -6.695 5.319 1.00 93.00 87 TYR A O 1
ATOM 694 N N . ILE A 1 88 ? -7.632 -4.630 6.024 1.00 89.88 88 ILE A N 1
ATOM 695 C CA . ILE A 1 88 ? -7.521 -4.949 7.453 1.00 89.88 88 ILE A CA 1
ATOM 696 C C . ILE A 1 88 ? -8.542 -6.022 7.836 1.00 89.88 88 ILE A C 1
ATOM 698 O O . ILE A 1 88 ? -8.187 -7.024 8.460 1.00 89.88 88 ILE A O 1
ATOM 702 N N . THR A 1 89 ? -9.802 -5.822 7.460 1.00 88.00 89 THR A N 1
ATOM 703 C CA . THR A 1 89 ? -10.915 -6.663 7.902 1.00 88.00 89 THR A CA 1
ATOM 704 C C . THR A 1 89 ? -10.916 -8.026 7.226 1.00 88.00 89 THR A C 1
ATOM 706 O O . THR A 1 89 ? -11.125 -9.035 7.899 1.00 88.00 89 THR A O 1
ATOM 709 N N . HIS A 1 90 ? -10.649 -8.081 5.923 1.00 83.50 90 HIS A N 1
ATOM 710 C CA . HIS A 1 90 ? -10.832 -9.301 5.141 1.00 83.50 90 HIS A CA 1
ATOM 711 C C . HIS A 1 90 ? -9.542 -10.053 4.838 1.00 83.50 90 HIS A C 1
ATOM 713 O O . HIS A 1 90 ? -9.610 -11.242 4.554 1.00 83.50 90 HIS A O 1
ATOM 719 N N . LEU A 1 91 ? -8.372 -9.417 4.912 1.00 79.00 91 LEU A N 1
ATOM 720 C CA . LEU A 1 91 ? -7.112 -10.089 4.585 1.00 79.00 91 LEU A CA 1
ATOM 721 C C . LEU A 1 91 ? -6.215 -10.239 5.811 1.00 79.00 91 LEU A C 1
ATOM 723 O O . LEU A 1 91 ? -5.757 -11.343 6.098 1.00 79.00 91 LEU A O 1
ATOM 727 N N . ILE A 1 92 ? -6.026 -9.176 6.593 1.00 78.38 92 ILE A N 1
ATOM 728 C CA . ILE A 1 92 ? -5.118 -9.217 7.748 1.00 78.38 92 ILE A CA 1
ATOM 729 C C . ILE A 1 92 ? -5.761 -9.963 8.927 1.00 78.38 92 ILE A C 1
ATOM 731 O O . ILE A 1 92 ? -5.190 -10.932 9.428 1.00 78.38 92 ILE A O 1
ATOM 735 N N . ARG A 1 93 ? -6.979 -9.582 9.337 1.00 72.00 93 ARG A N 1
ATOM 736 C CA . ARG A 1 93 ? -7.660 -10.194 10.496 1.00 72.00 93 ARG A CA 1
ATOM 737 C C . ARG A 1 93 ? -8.035 -11.663 10.291 1.00 72.00 93 ARG A C 1
ATOM 739 O O . ARG A 1 93 ? -7.987 -12.440 11.247 1.00 72.00 93 ARG A O 1
ATOM 746 N N . LEU A 1 94 ? -8.373 -12.075 9.066 1.00 63.03 94 LEU A N 1
ATOM 747 C CA . LEU A 1 94 ? -8.631 -13.493 8.790 1.00 63.03 94 LEU A CA 1
ATOM 748 C C . LEU A 1 94 ? -7.360 -14.324 8.994 1.00 63.03 94 LEU A C 1
ATOM 750 O O . LEU A 1 94 ? -7.418 -15.361 9.647 1.00 63.03 94 LEU A O 1
ATOM 754 N N . CYS A 1 95 ? -6.200 -13.831 8.553 1.00 61.06 95 CYS A N 1
ATOM 755 C CA . CYS A 1 95 ? -4.927 -14.520 8.764 1.00 61.06 95 CYS A CA 1
ATOM 756 C C . CYS A 1 95 ? -4.549 -14.652 10.250 1.00 61.06 95 CYS A C 1
ATOM 758 O O . CYS A 1 95 ? -3.955 -15.657 10.644 1.00 61.06 95 CYS A O 1
ATOM 760 N N . GLU A 1 96 ? -4.897 -13.675 11.092 1.00 60.03 96 GLU A N 1
ATOM 761 C CA . GLU A 1 96 ? -4.697 -13.771 12.546 1.00 60.03 96 GLU A CA 1
ATOM 762 C C . GLU A 1 96 ? -5.612 -14.821 13.188 1.00 60.03 96 GLU A C 1
ATOM 764 O O . GLU A 1 96 ? -5.162 -15.605 14.028 1.00 60.03 96 GLU A O 1
ATOM 769 N N . SER A 1 97 ? -6.869 -14.878 12.748 1.00 58.53 97 SER A N 1
ATOM 770 C CA . SER A 1 97 ? -7.867 -15.824 13.258 1.00 58.53 97 SER A CA 1
ATOM 771 C C . SER A 1 97 ? -7.454 -17.270 12.968 1.00 58.53 97 SER A C 1
ATOM 773 O O . SER A 1 97 ? -7.392 -18.100 13.876 1.00 58.53 97 SER A O 1
ATOM 775 N N . THR A 1 98 ? -7.038 -17.553 11.732 1.00 56.94 98 THR A N 1
ATOM 776 C CA . THR A 1 98 ? -6.583 -18.891 11.337 1.00 56.94 98 THR A CA 1
ATOM 777 C C . THR A 1 98 ? -5.305 -19.302 12.079 1.00 56.94 98 THR A C 1
ATOM 779 O O . THR A 1 98 ? -5.108 -20.470 12.412 1.00 56.94 98 THR A O 1
ATOM 782 N N . LYS A 1 99 ? -4.416 -18.349 12.393 1.00 55.34 99 LYS A N 1
ATOM 783 C CA . LYS A 1 99 ? -3.174 -18.626 13.131 1.00 55.34 99 LYS A CA 1
ATOM 784 C C . LYS A 1 99 ? -3.441 -19.091 14.567 1.00 55.34 99 LYS A C 1
ATOM 786 O O . LYS A 1 99 ? -2.722 -19.962 15.057 1.00 55.34 99 LYS A O 1
ATOM 791 N N . LEU A 1 100 ? -4.472 -18.551 15.222 1.00 56.72 100 LEU A N 1
ATOM 792 C CA . LEU A 1 100 ? -4.910 -19.005 16.547 1.00 56.72 100 LEU A CA 1
ATOM 793 C C . LEU A 1 100 ? -5.499 -20.419 16.494 1.00 56.72 100 LEU A C 1
ATOM 795 O O . LEU A 1 100 ? -5.200 -21.236 17.364 1.00 56.72 100 LEU A O 1
ATOM 799 N N . GLU A 1 101 ? -6.265 -20.741 15.453 1.00 57.12 101 GLU A N 1
ATOM 800 C CA . GLU A 1 101 ? -6.812 -22.088 15.257 1.00 57.12 101 GLU A CA 1
ATOM 801 C C . GLU A 1 101 ? -5.713 -23.134 15.020 1.00 57.12 101 GLU A C 1
ATOM 803 O O . GLU A 1 101 ? -5.719 -24.181 15.668 1.00 57.12 101 GLU A O 1
ATOM 808 N N . TYR A 1 102 ? -4.715 -22.842 14.178 1.00 58.00 102 TYR A N 1
ATOM 809 C CA . TYR A 1 102 ? -3.585 -23.754 13.949 1.00 58.00 102 TYR A CA 1
ATOM 810 C C . TYR A 1 102 ? -2.699 -23.943 15.184 1.00 58.00 102 TYR A C 1
ATOM 812 O O . TYR A 1 102 ? -2.221 -25.054 15.426 1.00 58.00 102 TYR A O 1
ATOM 820 N N . LEU A 1 103 ? -2.477 -22.891 15.980 1.00 58.91 103 LEU A N 1
ATOM 821 C CA . LEU A 1 103 ? -1.756 -23.017 17.249 1.00 58.91 103 LEU A CA 1
ATOM 822 C C . LEU A 1 103 ? -2.539 -23.903 18.223 1.00 58.91 103 LEU A C 1
ATOM 824 O O . LEU A 1 103 ? -1.970 -24.851 18.758 1.00 58.91 103 LEU A O 1
ATOM 828 N N . ASN A 1 104 ? -3.841 -23.668 18.391 1.00 59.19 104 ASN A N 1
ATOM 829 C CA . ASN A 1 104 ? -4.689 -24.477 19.268 1.00 59.19 104 ASN A CA 1
ATOM 830 C C . ASN A 1 104 ? -4.768 -25.945 18.818 1.00 59.19 104 ASN A C 1
ATOM 832 O O . ASN A 1 104 ? -4.638 -26.844 19.648 1.00 59.19 104 ASN A O 1
ATOM 836 N N . ALA A 1 105 ? -4.904 -26.200 17.514 1.00 58.97 105 ALA A N 1
ATOM 837 C CA . ALA A 1 105 ? -4.873 -27.550 16.959 1.00 58.97 105 ALA A CA 1
ATOM 838 C C . ALA A 1 105 ? -3.520 -28.234 17.217 1.00 58.97 105 ALA A C 1
ATOM 840 O O . ALA A 1 105 ? -3.495 -29.354 17.711 1.00 58.97 105 ALA A O 1
ATOM 841 N N . SER A 1 106 ? -2.398 -27.547 16.974 1.00 58.91 106 SER A N 1
ATOM 842 C CA . SER A 1 106 ? -1.042 -28.066 17.218 1.00 58.91 106 SER A CA 1
ATOM 843 C C . SER A 1 106 ? -0.775 -28.384 18.696 1.00 58.91 106 SER A C 1
ATOM 845 O O . SER A 1 106 ? -0.182 -29.418 19.013 1.00 58.91 106 SER A O 1
ATOM 847 N N . TYR A 1 107 ? -1.255 -27.540 19.617 1.00 55.50 107 TYR A N 1
ATOM 848 C CA . TYR A 1 107 ? -1.195 -27.824 21.052 1.00 55.50 107 TYR A CA 1
ATOM 849 C C . TYR A 1 107 ? -2.008 -29.077 21.404 1.00 55.50 107 TYR A C 1
ATOM 851 O O . TYR A 1 107 ? -1.487 -29.951 22.091 1.00 55.50 107 TYR A O 1
ATOM 859 N N . LEU A 1 108 ? -3.234 -29.221 20.892 1.00 55.88 108 LEU A N 1
ATOM 860 C CA . LEU A 1 108 ? -4.077 -30.393 21.156 1.00 55.88 108 LEU A CA 1
ATOM 861 C C . LEU A 1 108 ? -3.475 -31.698 20.611 1.00 55.88 108 LEU A C 1
ATOM 863 O O . LEU A 1 108 ? -3.476 -32.702 21.323 1.00 55.88 108 LEU A O 1
ATOM 867 N N . THR A 1 109 ? -2.877 -31.696 19.416 1.00 55.53 109 THR A N 1
ATOM 868 C CA . THR A 1 109 ? -2.215 -32.895 18.867 1.00 55.53 109 THR A CA 1
ATOM 869 C C . THR A 1 109 ? -1.010 -33.328 19.704 1.00 55.53 109 THR A C 1
ATOM 871 O O . THR A 1 109 ? -0.715 -34.515 19.783 1.00 55.53 109 THR A O 1
ATOM 874 N N . LYS A 1 110 ? -0.331 -32.385 20.368 1.00 56.53 110 LYS A N 1
ATOM 875 C CA . LYS A 1 110 ? 0.819 -32.666 21.240 1.00 56.53 110 LYS A CA 1
ATOM 876 C C . LYS A 1 110 ? 0.422 -33.263 22.599 1.00 56.53 110 LYS A C 1
ATOM 878 O O . LYS A 1 110 ? 1.255 -33.902 23.235 1.00 56.53 110 LYS A O 1
ATOM 883 N N . TYR A 1 111 ? -0.823 -33.066 23.041 1.00 53.41 111 TYR A N 1
ATOM 884 C CA . TYR A 1 111 ? -1.354 -33.613 24.300 1.00 53.41 111 TYR A CA 1
ATOM 885 C C . TYR A 1 111 ? -2.198 -34.884 24.125 1.00 53.41 111 TYR A C 1
ATOM 887 O O . TYR A 1 111 ? -2.442 -35.576 25.107 1.00 53.41 111 TYR A O 1
ATOM 895 N N . LEU A 1 112 ? -2.617 -35.212 22.899 1.00 53.62 112 LEU A N 1
ATOM 896 C CA . LEU A 1 112 ? -3.367 -36.435 22.571 1.00 53.62 112 LEU A CA 1
ATOM 897 C C . LEU A 1 112 ? -2.477 -37.584 22.056 1.00 53.62 112 LEU A C 1
ATOM 899 O O . LEU A 1 112 ? -2.992 -38.624 21.657 1.00 53.62 112 LEU A O 1
ATOM 903 N N . SER A 1 113 ? -1.152 -37.405 22.056 1.00 51.72 113 SER A N 1
ATOM 904 C CA . SER A 1 113 ? -0.159 -38.428 21.695 1.00 51.72 113 SER A CA 1
ATOM 905 C C . SER A 1 113 ? 0.566 -39.042 22.909 1.00 51.72 113 SER A C 1
ATOM 907 O O . SER A 1 113 ? 1.714 -39.467 22.775 1.00 51.72 113 SER A O 1
ATOM 909 N N . LEU A 1 114 ? -0.070 -39.046 24.085 1.00 44.62 114 LEU A N 1
ATOM 910 C CA . LEU A 1 114 ? 0.328 -39.821 25.274 1.00 44.62 114 LEU A CA 1
ATOM 911 C C . LEU A 1 114 ? -0.639 -40.992 25.462 1.00 44.62 114 LEU A C 1
ATOM 913 O O . LEU A 1 114 ? -0.169 -42.047 25.938 1.00 44.62 114 LEU A O 1
#

Sequence (114 aa):
MAAHLQMNQPLPPNPYSAVTNLEWHNAYSCCLDFQNETTSVAQITRARVLGYLIIEAPIQEGRTYVCDEILRCNGNSDKLWELADLYITHLIRLCESTKLEYLNASYLTKYLSL

Foldseek 3Di:
DDPPPPLPDQQDPQPDDCVPCVLLSVLLVLLNCQLVVDPDPLSVSLSSQLNVQLVVVPDPVSNSVSSVCSVVCVSPSVSSSVSSCCCVVPPVVVVVVVVVVVVVVVVVVVVVPD

Radius of gyration: 17.05 Å; chains: 1; bounding box: 26×55×39 Å

pLDDT: mean 84.27, std 18.86, range [31.17, 98.56]

Secondary structure (DSSP, 8-state):
------TTSPPPS--S-TTTSHHHHHHHHHHHHHHHS---HHHHHHHHHHHHHHHS-SSHHHHHHHHHHHHHTTT-HHHHHHHHHHHIIIIIHHHHHHHHHHHHHHHHHHHS--

Organism: Hebeloma cylindrosporum (NCBI:txid76867)